Protein AF-A0A7T6XF11-F1 (afdb_monomer)

pLDDT: mean 88.08, std 15.76, range [46.16, 98.56]

Nearest PDB structures (foldseek):
  6xwx-assembly1_A  TM=8.531E-01  e=5.378E-07  Thermochaetoides thermophila DSM 1495
  6xwx-assembly2_C  TM=8.795E-01  e=9.016E-07  Thermochaetoides thermophila DSM 1495
  6xwx-assembly3_E  TM=8.907E-01  e=2.376E-06  Thermochaetoides thermophila DSM 1495
  8b9c-assembly1_X  TM=8.902E-01  e=6.830E-05  Saccharomyces cerevisiae
  8kg6-assembly1_K  TM=9.228E-01  e=1.221E-04  Saccharomyces cerevisiae S288C

Mean predicted aligned error: 7.63 Å

Solvent-accessible surface area (backbone atoms only — not comparable to full-atom values): 5895 Å² total; per-residue (Å²): 136,81,80,78,78,73,78,89,75,71,83,77,68,89,44,61,66,68,60,44,54,52,52,52,50,37,55,59,44,36,35,40,49,81,54,99,46,65,90,42,75,42,78,29,98,53,26,73,59,34,55,52,47,55,55,46,43,44,52,64,46,18,64,67,67,76,47,58,49,55,62,48,47,42,56,76,66,37,41,62,76,66,43,53,49,51,53,52,50,52,52,53,58,57,59,58,74,77,109

Organism: Penicillium digitatum (NCBI:txid36651)

Foldseek 3Di:
DDPPPDDPDDPPPLADPVLLVVLVVLLVQQFFLPDPHNVATDGHPCNVVSVVVLVVCCVVPCVVVVHCRSVVSCVVSVSVVGHVVNVVVVVVVVVVVVD

Radius of gyration: 18.76 Å; Cα contacts (8 Å, |Δi|>4): 89; chains: 1; bounding box: 80×22×36 Å

Sequence (99 aa):
MDEEVVPLGHDVQVVDPDVRNYVYGLVTALGGFNGENADQYVLGDDALACLRDIKRWLKLHDEKNNRMDVARCLGEANLINGDLLPILSLWWASGQNTR

Secondary structure (DSSP, 8-state):
-------TTS---SS-HHHHHHHHHHHHHHEES-SSSTTS-EE-TTHHHHHHHHHHHIIIIIIHHT--HHHHHHHHTTHIIIIIHHHHHHHHHHHHTT-

Structure (mmCIF, N/CA/C/O backbone):
data_AF-A0A7T6XF11-F1
#
_entry.id   AF-A0A7T6XF11-F1
#
loop_
_atom_site.group_PDB
_atom_site.id
_atom_site.type_symbol
_atom_site.label_atom_id
_atom_site.label_alt_id
_atom_site.label_comp_id
_atom_site.label_asym_id
_atom_site.label_entity_id
_atom_site.label_seq_id
_atom_site.pdbx_PDB_ins_code
_atom_site.Cartn_x
_atom_site.Cartn_y
_atom_site.Cartn_z
_atom_site.occupancy
_atom_site.B_iso_or_equiv
_atom_site.auth_seq_id
_atom_site.auth_comp_id
_atom_site.auth_asym_id
_atom_site.auth_atom_id
_atom_site.pdbx_PDB_model_num
ATOM 1 N N . MET A 1 1 ? -50.543 -11.624 8.650 1.00 46.25 1 MET A N 1
ATOM 2 C CA . MET A 1 1 ? -49.142 -12.041 8.850 1.00 46.25 1 MET A CA 1
ATOM 3 C C . MET A 1 1 ? -48.498 -11.819 7.507 1.00 46.25 1 MET A C 1
ATOM 5 O O . MET A 1 1 ? -48.547 -12.701 6.665 1.00 46.25 1 MET A O 1
ATOM 9 N N . ASP A 1 2 ? -48.073 -10.586 7.270 1.00 46.94 2 ASP A N 1
ATOM 10 C CA . ASP A 1 2 ? -47.418 -10.201 6.029 1.00 46.94 2 ASP A CA 1
ATOM 11 C C . ASP A 1 2 ? -45.932 -10.503 6.227 1.00 46.94 2 ASP A C 1
ATOM 13 O O . ASP A 1 2 ? -45.264 -9.849 7.026 1.00 46.94 2 ASP A O 1
ATOM 17 N N . GLU A 1 3 ? -45.452 -11.582 5.606 1.00 55.56 3 GLU A N 1
ATOM 18 C CA . GLU A 1 3 ? -44.024 -11.888 5.550 1.00 55.56 3 GLU A CA 1
ATOM 19 C C . GLU A 1 3 ? -43.343 -10.796 4.729 1.00 55.56 3 GLU A C 1
ATOM 21 O O . GLU A 1 3 ? -43.499 -10.705 3.511 1.00 55.56 3 GLU A O 1
ATOM 26 N N . GLU A 1 4 ? -42.613 -9.928 5.423 1.00 53.75 4 GLU A N 1
ATOM 27 C CA . GLU A 1 4 ? -41.763 -8.924 4.809 1.00 53.75 4 GLU A CA 1
ATOM 28 C C . GLU A 1 4 ? -40.644 -9.652 4.048 1.00 53.75 4 GLU A C 1
ATOM 30 O O . GLU A 1 4 ? -39.737 -10.249 4.632 1.00 53.75 4 GLU A O 1
ATOM 35 N N . VAL A 1 5 ? -40.760 -9.670 2.720 1.00 58.00 5 VAL A N 1
ATOM 36 C CA . VAL A 1 5 ? -39.780 -10.282 1.821 1.00 58.00 5 VAL A CA 1
ATOM 37 C C . VAL A 1 5 ? -38.491 -9.470 1.912 1.00 58.00 5 VAL A C 1
ATOM 39 O O . VAL A 1 5 ? -38.369 -8.410 1.301 1.00 58.00 5 VAL A O 1
ATOM 42 N N . VAL A 1 6 ? -37.525 -9.958 2.691 1.00 60.41 6 VAL A N 1
ATOM 43 C CA . VAL A 1 6 ? -36.194 -9.349 2.780 1.00 60.41 6 VAL A CA 1
ATOM 44 C C . VAL A 1 6 ? -35.532 -9.473 1.401 1.00 60.41 6 VAL A C 1
ATOM 46 O O . VAL A 1 6 ? -35.367 -10.599 0.920 1.00 60.41 6 VAL A O 1
ATOM 49 N N . PRO A 1 7 ? -35.156 -8.370 0.727 1.00 54.53 7 PRO A N 1
ATOM 50 C CA . PRO A 1 7 ? -34.548 -8.446 -0.594 1.00 54.53 7 PRO A CA 1
ATOM 51 C C . PRO A 1 7 ? 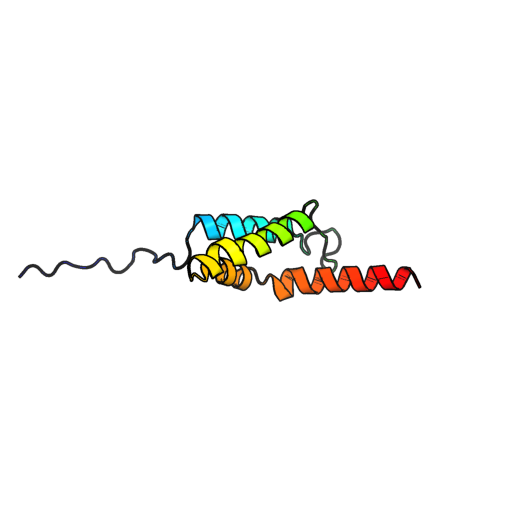-33.185 -9.141 -0.498 1.00 54.53 7 PRO A C 1
ATOM 53 O O . PRO A 1 7 ? -32.203 -8.567 -0.027 1.00 54.53 7 PRO A O 1
ATOM 56 N N . LEU A 1 8 ? -33.119 -10.395 -0.943 1.00 56.72 8 LEU A N 1
ATOM 57 C CA . LEU A 1 8 ? -31.872 -11.124 -1.159 1.00 56.72 8 LEU A CA 1
ATOM 58 C C . LEU A 1 8 ? -31.156 -10.497 -2.361 1.00 56.72 8 LEU A C 1
ATOM 60 O O . LEU A 1 8 ? -31.544 -10.745 -3.500 1.00 56.72 8 LEU A O 1
ATOM 64 N N . GLY A 1 9 ? -30.129 -9.680 -2.107 1.00 53.75 9 GLY A N 1
ATOM 65 C CA . GLY A 1 9 ? -29.218 -9.222 -3.164 1.00 53.75 9 GLY A CA 1
ATOM 66 C C . GLY A 1 9 ? -28.844 -7.741 -3.198 1.00 53.75 9 GLY A C 1
ATOM 67 O O . GLY A 1 9 ? -28.408 -7.284 -4.247 1.00 53.75 9 GLY A O 1
ATOM 68 N N . HIS A 1 10 ? -28.955 -6.976 -2.107 1.00 52.50 10 HIS A N 1
ATOM 69 C CA . HIS A 1 10 ? -28.092 -5.791 -2.024 1.00 52.50 10 HIS A CA 1
ATOM 70 C C . HIS A 1 10 ? -26.654 -6.288 -1.881 1.00 52.50 10 HIS A C 1
ATOM 72 O O . HIS A 1 10 ? -26.378 -7.034 -0.943 1.00 52.50 10 HIS A O 1
ATOM 78 N N . ASP A 1 11 ? -25.769 -5.915 -2.808 1.00 58.81 11 ASP A N 1
ATOM 79 C CA . ASP A 1 11 ? -24.328 -6.140 -2.708 1.00 58.81 11 ASP A CA 1
ATOM 80 C C . ASP A 1 11 ? -23.851 -5.701 -1.321 1.00 58.81 11 ASP A C 1
ATOM 82 O O . ASP A 1 11 ? -23.672 -4.510 -1.055 1.00 58.81 11 ASP A O 1
ATOM 86 N N . VAL A 1 12 ? -23.695 -6.655 -0.400 1.00 60.28 12 VAL A N 1
ATOM 87 C CA . VAL A 1 12 ? -23.191 -6.371 0.939 1.00 60.28 12 VAL A CA 1
ATOM 88 C C . VAL A 1 12 ? -21.732 -5.981 0.760 1.00 60.28 12 VAL A C 1
ATOM 90 O O . VAL A 1 12 ? -20.849 -6.830 0.634 1.00 60.28 12 VAL A O 1
ATOM 93 N N . GLN A 1 13 ? -21.480 -4.676 0.695 1.00 71.81 13 GLN A N 1
ATOM 94 C CA . GLN A 1 13 ? -20.136 -4.127 0.653 1.00 71.81 13 GLN A CA 1
ATOM 95 C C . GLN A 1 13 ? -19.495 -4.374 2.020 1.00 71.81 13 GLN A C 1
ATOM 97 O O . GLN A 1 13 ? -19.740 -3.656 2.983 1.00 71.81 13 GLN A O 1
ATOM 102 N N . VAL A 1 14 ? -18.701 -5.446 2.105 1.00 84.69 14 VAL A N 1
ATOM 103 C CA . VAL A 1 14 ? -18.017 -5.865 3.345 1.00 84.69 14 VAL A CA 1
ATOM 104 C C . VAL A 1 14 ? -16.962 -4.844 3.789 1.00 84.69 14 VAL A C 1
ATOM 106 O O . VAL A 1 14 ? -16.579 -4.821 4.953 1.00 84.69 14 VAL A O 1
ATOM 109 N N . VAL A 1 15 ? -16.506 -4.005 2.860 1.00 92.38 15 VAL A N 1
ATOM 110 C CA . VAL A 1 15 ? -15.581 -2.898 3.098 1.00 92.38 15 VAL A CA 1
ATOM 111 C C . VAL A 1 15 ? -16.251 -1.612 2.649 1.00 92.38 15 VAL A C 1
ATOM 113 O O . VAL A 1 15 ? -16.905 -1.603 1.602 1.00 92.38 15 VAL A O 1
ATOM 116 N N . ASP A 1 16 ? -16.062 -0.544 3.420 1.00 92.50 16 ASP A N 1
ATOM 117 C CA . ASP A 1 16 ? -16.479 0.801 3.033 1.00 92.50 16 ASP A CA 1
ATOM 118 C C . ASP A 1 16 ? -15.895 1.170 1.643 1.00 92.50 16 ASP A C 1
ATOM 120 O O . ASP A 1 16 ? -14.671 1.130 1.458 1.00 92.50 16 ASP A O 1
ATOM 124 N N . PRO A 1 17 ? -16.738 1.499 0.641 1.00 94.38 17 PRO A N 1
ATOM 125 C CA . PRO A 1 17 ? -16.282 1.803 -0.714 1.00 94.38 17 PRO A CA 1
ATOM 126 C C . PRO A 1 17 ? -15.275 2.954 -0.795 1.00 94.38 17 PRO A C 1
ATOM 128 O O . PRO A 1 17 ? -14.356 2.889 -1.613 1.00 94.38 17 PRO A O 1
ATOM 131 N N . ASP A 1 18 ? -15.404 3.976 0.050 1.00 95.38 18 ASP A N 1
ATOM 132 C CA . ASP A 1 18 ? -14.502 5.128 0.039 1.00 95.38 18 ASP A CA 1
ATOM 133 C C . ASP A 1 18 ? -13.129 4.742 0.595 1.00 95.38 18 ASP A C 1
ATOM 135 O O . ASP A 1 18 ? -12.095 5.121 0.036 1.00 95.38 18 ASP A O 1
ATOM 139 N N . VAL A 1 19 ? -13.111 3.906 1.639 1.00 96.00 19 VAL A N 1
ATOM 140 C CA . VAL A 1 19 ? -11.874 3.325 2.182 1.00 96.00 19 VAL A CA 1
ATOM 141 C C . VAL A 1 19 ? -11.189 2.470 1.125 1.00 96.00 19 VAL A C 1
ATOM 143 O O . VAL A 1 19 ? -9.987 2.619 0.905 1.00 96.00 19 VAL A O 1
ATOM 146 N N . ARG A 1 20 ? -11.945 1.620 0.420 1.00 97.06 20 ARG A N 1
ATOM 147 C CA . ARG A 1 20 ? -11.403 0.782 -0.657 1.00 97.06 20 ARG A CA 1
ATOM 148 C C . ARG A 1 20 ? -10.773 1.625 -1.760 1.00 97.06 20 ARG A C 1
ATOM 150 O O . ARG A 1 20 ? -9.617 1.398 -2.111 1.00 97.06 20 ARG A O 1
ATOM 157 N N . ASN A 1 21 ? -11.514 2.603 -2.280 1.00 97.69 21 ASN A N 1
ATOM 158 C CA . ASN A 1 21 ? -11.046 3.474 -3.357 1.00 97.69 21 ASN A CA 1
ATOM 159 C C . ASN A 1 21 ? -9.765 4.211 -2.959 1.00 97.69 21 ASN A C 1
ATOM 161 O O . ASN A 1 21 ? -8.803 4.255 -3.727 1.00 97.69 21 ASN A O 1
ATOM 165 N N . TYR A 1 22 ? -9.729 4.746 -1.738 1.00 97.94 22 TYR A N 1
ATOM 166 C CA . TYR A 1 22 ? -8.563 5.456 -1.238 1.00 97.94 22 TYR A CA 1
ATOM 167 C C . TYR A 1 22 ? -7.349 4.530 -1.067 1.00 97.94 22 TYR A C 1
ATOM 169 O O . TYR A 1 22 ? -6.258 4.851 -1.539 1.00 97.94 22 TYR A O 1
ATOM 177 N N . VAL A 1 23 ? -7.525 3.354 -0.452 1.00 98.12 23 VAL A N 1
ATOM 178 C CA . VAL A 1 23 ? -6.434 2.387 -0.244 1.00 98.12 23 VAL A CA 1
ATOM 179 C C . VAL A 1 23 ? -5.872 1.880 -1.572 1.00 98.12 23 VAL A C 1
ATOM 181 O O . VAL A 1 23 ? -4.654 1.836 -1.731 1.00 98.12 23 VAL A O 1
ATOM 184 N N . TYR A 1 24 ? -6.716 1.551 -2.550 1.00 97.94 24 TYR A N 1
ATOM 185 C CA . TYR A 1 24 ? -6.245 1.140 -3.878 1.00 97.94 24 TYR A CA 1
ATOM 186 C C . TYR A 1 24 ? -5.509 2.265 -4.610 1.00 97.94 24 TYR A C 1
ATOM 188 O O . TYR A 1 24 ? -4.514 2.001 -5.290 1.00 97.94 24 TYR A O 1
ATOM 196 N N . GLY A 1 25 ? -5.942 3.516 -4.429 1.00 97.94 25 GLY A N 1
ATOM 197 C CA . GLY A 1 25 ? -5.213 4.686 -4.912 1.00 97.94 25 GLY A CA 1
ATOM 198 C C . GLY A 1 25 ? -3.803 4.771 -4.323 1.00 97.94 25 GLY A C 1
ATOM 199 O O . GLY A 1 25 ? -2.844 4.961 -5.067 1.00 97.94 25 GLY A O 1
ATOM 200 N N . LEU A 1 26 ? -3.657 4.548 -3.010 1.00 98.19 26 LEU A N 1
ATOM 201 C CA . LEU A 1 26 ? -2.343 4.514 -2.362 1.00 98.19 26 LEU A CA 1
ATOM 202 C C . LEU A 1 26 ? -1.452 3.398 -2.907 1.00 98.19 26 LEU A C 1
ATOM 204 O O . LEU A 1 26 ? -0.286 3.661 -3.176 1.00 98.19 26 LEU A O 1
ATOM 208 N N . VAL A 1 27 ? -1.980 2.178 -3.066 1.00 98.00 27 VAL A N 1
ATOM 209 C CA . VAL A 1 27 ? -1.198 1.040 -3.581 1.00 98.00 27 VAL A CA 1
ATOM 210 C C . VAL A 1 27 ? -0.748 1.302 -5.016 1.00 98.00 27 VAL A C 1
ATOM 212 O O . VAL A 1 27 ? 0.428 1.158 -5.318 1.00 98.00 27 VAL A O 1
ATOM 215 N N . THR A 1 28 ? -1.643 1.796 -5.873 1.00 96.44 28 THR A N 1
ATOM 216 C CA . THR A 1 28 ? -1.308 2.141 -7.266 1.00 96.44 28 THR A CA 1
ATOM 217 C C . THR A 1 28 ? -0.212 3.211 -7.345 1.00 96.44 28 THR A C 1
ATOM 219 O O . THR A 1 28 ? 0.643 3.165 -8.225 1.00 96.44 28 THR A O 1
ATOM 222 N N . ALA A 1 29 ? -0.211 4.172 -6.418 1.00 97.19 29 ALA A N 1
ATOM 223 C CA . ALA A 1 29 ? 0.792 5.232 -6.359 1.00 97.19 29 ALA A CA 1
ATOM 224 C C . ALA A 1 29 ? 2.151 4.782 -5.781 1.00 97.19 29 ALA A C 1
ATOM 226 O O . ALA A 1 29 ? 3.125 5.530 -5.879 1.00 97.19 29 ALA A O 1
ATOM 227 N N . LEU A 1 30 ? 2.258 3.578 -5.198 1.00 97.12 30 LEU A N 1
ATOM 228 C CA . LEU A 1 30 ? 3.542 3.047 -4.719 1.00 97.12 30 LEU A CA 1
ATOM 229 C C . LEU A 1 30 ? 4.512 2.744 -5.858 1.00 97.12 30 LEU A C 1
ATOM 231 O O . LEU A 1 30 ? 5.728 2.823 -5.654 1.00 97.12 30 LEU A O 1
ATOM 235 N N . GLY A 1 31 ? 3.996 2.365 -7.025 1.00 95.38 31 GLY A N 1
ATOM 236 C CA . GLY A 1 31 ? 4.796 1.912 -8.152 1.00 95.38 31 GLY A CA 1
ATOM 2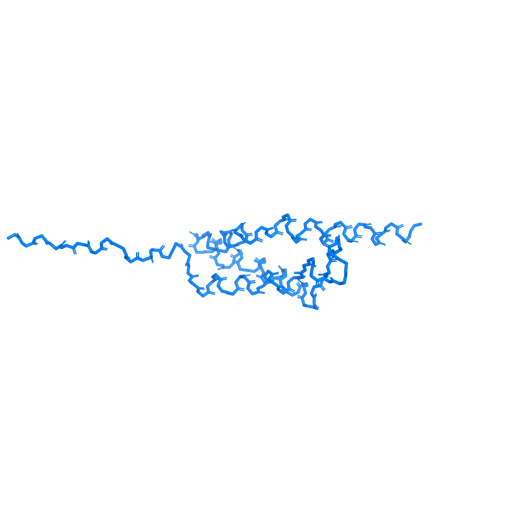37 C C . GLY A 1 31 ? 4.221 0.668 -8.818 1.00 95.38 31 GLY A C 1
ATOM 238 O O . GLY A 1 31 ? 3.028 0.390 -8.726 1.00 95.38 31 GLY A O 1
ATOM 239 N N . GLY A 1 32 ? 5.081 -0.064 -9.522 1.00 95.50 32 GLY A N 1
ATOM 240 C CA . GLY A 1 32 ? 4.708 -1.326 -10.150 1.00 95.50 32 GLY A CA 1
ATOM 241 C C . 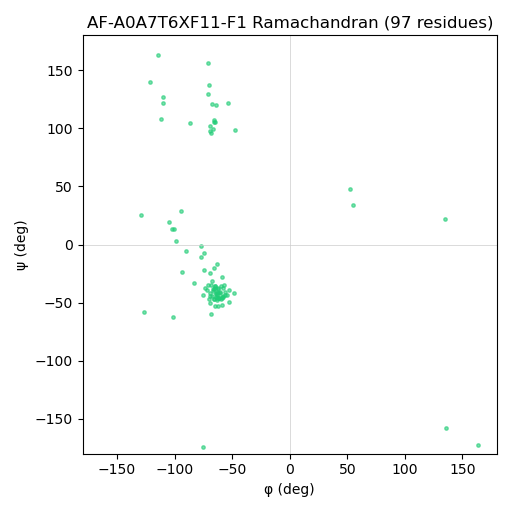GLY A 1 32 ? 5.694 -1.794 -11.217 1.00 95.50 32 GLY A C 1
ATOM 242 O O . GLY A 1 32 ? 6.756 -1.209 -11.424 1.00 95.50 32 GLY A O 1
ATOM 243 N N . PHE A 1 33 ? 5.312 -2.861 -11.918 1.00 93.31 33 PHE A N 1
ATOM 244 C CA . PHE A 1 33 ? 6.078 -3.505 -12.997 1.00 93.31 33 PHE A CA 1
ATOM 245 C C . PHE A 1 33 ? 5.685 -3.002 -14.402 1.00 93.31 33 PHE A C 1
ATOM 247 O O . PHE A 1 33 ? 5.734 -3.735 -15.384 1.00 93.31 33 PHE A O 1
ATOM 254 N N . ASN A 1 34 ? 5.230 -1.755 -14.509 1.00 81.25 34 ASN A N 1
ATOM 255 C CA . ASN A 1 34 ? 4.692 -1.161 -15.741 1.00 81.25 34 ASN A CA 1
ATOM 256 C C . ASN A 1 34 ? 5.696 -0.259 -16.485 1.00 81.25 34 ASN A C 1
ATOM 258 O O . ASN A 1 34 ? 5.296 0.509 -17.360 1.00 81.25 34 ASN A O 1
ATOM 262 N N . GLY A 1 35 ? 6.980 -0.328 -16.125 1.00 76.69 35 GLY A N 1
ATOM 263 C CA .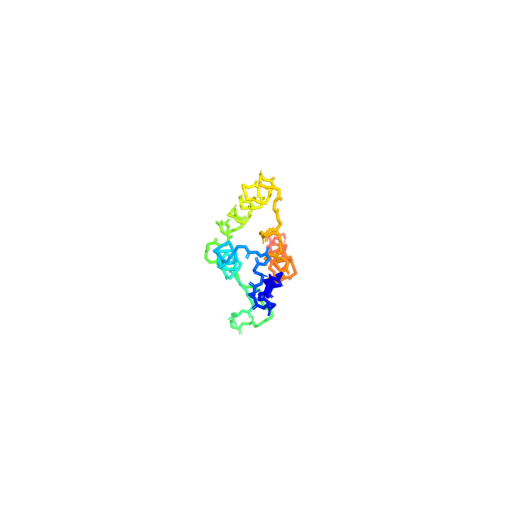 GLY A 1 35 ? 8.051 0.402 -16.801 1.00 76.69 35 GLY A CA 1
ATOM 264 C C . GLY A 1 35 ? 8.445 -0.211 -18.148 1.00 76.69 35 GLY A C 1
ATOM 265 O O . GLY A 1 35 ? 7.861 -1.188 -18.612 1.00 76.69 35 GLY A O 1
ATOM 266 N N . GLU A 1 36 ? 9.493 0.339 -18.767 1.00 81.25 36 GLU A N 1
ATOM 267 C CA . GLU A 1 36 ? 10.060 -0.196 -20.020 1.00 81.25 36 GLU A CA 1
ATOM 268 C C . GLU A 1 36 ? 10.534 -1.652 -19.880 1.00 81.25 36 GLU A C 1
ATOM 270 O O . GLU A 1 36 ? 10.521 -2.411 -20.848 1.00 81.25 36 GLU A O 1
ATOM 275 N N . ASN A 1 37 ? 10.927 -2.044 -18.665 1.00 86.75 37 ASN A N 1
ATOM 276 C CA . ASN A 1 37 ? 11.293 -3.406 -18.314 1.00 86.75 37 ASN A CA 1
ATOM 277 C C . ASN A 1 37 ? 10.255 -4.002 -17.354 1.00 86.75 37 ASN A C 1
ATOM 279 O O . ASN A 1 37 ? 10.222 -3.645 -16.177 1.00 86.75 37 ASN A O 1
ATOM 283 N N . ALA A 1 38 ? 9.446 -4.937 -17.857 1.00 84.75 3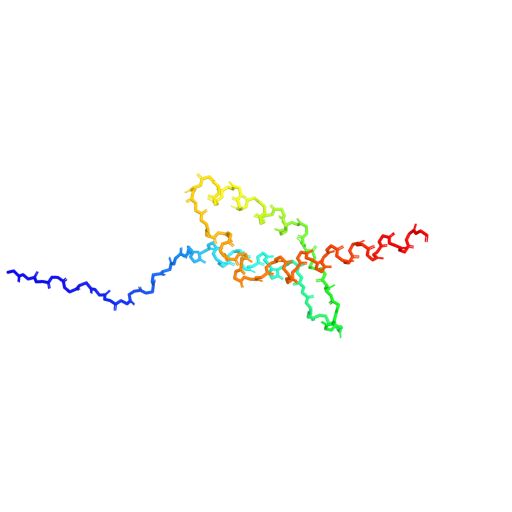8 ALA A N 1
ATOM 284 C CA . ALA A 1 38 ? 8.389 -5.603 -17.092 1.00 84.75 38 ALA A CA 1
ATOM 285 C C . ALA A 1 38 ? 8.910 -6.439 -15.906 1.00 84.75 38 ALA A C 1
ATOM 287 O O . ALA A 1 38 ? 8.144 -6.753 -15.000 1.00 84.75 38 ALA A O 1
ATOM 288 N N . ASP A 1 39 ? 10.205 -6.768 -15.875 1.00 88.44 39 ASP A N 1
ATOM 289 C CA . ASP A 1 39 ? 10.826 -7.510 -14.770 1.00 88.44 39 ASP A CA 1
ATOM 290 C C . ASP A 1 39 ? 11.376 -6.590 -13.666 1.00 88.44 39 ASP A C 1
ATOM 292 O O . ASP A 1 39 ? 11.847 -7.060 -12.627 1.00 88.44 39 ASP A O 1
ATOM 296 N N . GLN A 1 40 ? 11.341 -5.269 -13.871 1.00 90.88 40 GLN A N 1
ATOM 297 C CA . GLN A 1 40 ? 11.865 -4.292 -12.926 1.00 90.88 40 GLN A CA 1
ATOM 298 C C . GLN A 1 40 ? 10.734 -3.507 -12.269 1.00 90.88 40 GLN A C 1
ATOM 300 O O . GLN A 1 40 ? 9.973 -2.799 -12.925 1.00 90.88 40 GLN A O 1
ATOM 305 N N . TYR A 1 41 ? 10.684 -3.571 -10.941 1.00 95.25 41 TYR A N 1
ATOM 306 C CA . TYR A 1 41 ? 9.790 -2.723 -10.167 1.00 95.25 41 TYR A CA 1
ATOM 307 C C . TYR A 1 41 ? 10.278 -1.269 -10.199 1.00 95.25 41 TYR A C 1
ATOM 309 O O . TYR A 1 41 ? 11.444 -0.986 -9.903 1.00 95.25 41 TYR A O 1
ATOM 317 N N . VAL A 1 42 ? 9.377 -0.344 -10.521 1.00 95.19 42 VAL A N 1
ATOM 318 C CA . VAL A 1 42 ? 9.629 1.100 -10.530 1.00 95.19 42 VAL A CA 1
ATOM 319 C C . VAL A 1 42 ? 8.862 1.743 -9.379 1.00 95.19 42 VAL A C 1
ATOM 321 O O . VAL A 1 42 ? 7.660 1.533 -9.241 1.00 95.19 42 VAL A O 1
ATOM 324 N N . LEU A 1 43 ? 9.560 2.516 -8.543 1.00 95.69 43 LEU A N 1
ATOM 325 C CA . LEU A 1 43 ? 8.945 3.293 -7.464 1.00 95.69 43 LEU A CA 1
ATOM 326 C C . LEU A 1 43 ? 8.134 4.457 -8.041 1.00 95.69 43 LEU A C 1
ATOM 328 O O . LEU A 1 43 ? 8.617 5.159 -8.927 1.00 95.69 43 LEU A O 1
ATOM 332 N N . GLY A 1 44 ? 6.943 4.690 -7.495 1.00 95.88 44 GLY A N 1
ATOM 333 C CA . GLY A 1 44 ? 6.187 5.914 -7.747 1.00 95.88 44 GLY A CA 1
ATOM 334 C C . GLY A 1 44 ? 6.822 7.132 -7.070 1.00 95.88 44 GLY A C 1
ATOM 335 O O . GLY A 1 44 ? 7.527 7.003 -6.063 1.00 95.88 44 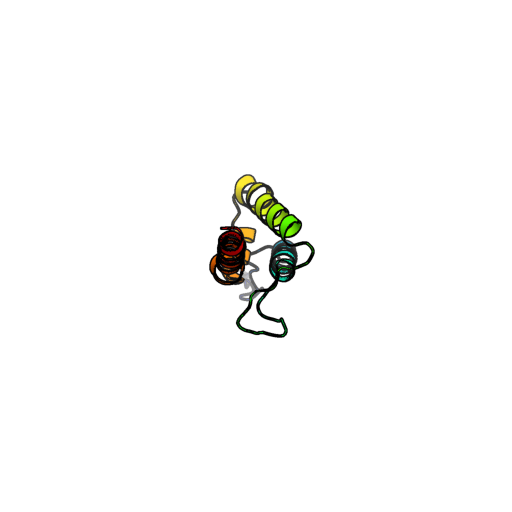GLY A O 1
ATOM 336 N N . ASP A 1 45 ? 6.535 8.321 -7.599 1.00 95.94 45 ASP A N 1
ATOM 337 C CA . ASP A 1 45 ? 7.139 9.587 -7.155 1.00 95.94 45 ASP A CA 1
ATOM 338 C C . ASP A 1 45 ? 6.896 9.873 -5.660 1.00 95.94 45 ASP A C 1
ATOM 340 O O . ASP A 1 45 ? 7.794 10.319 -4.944 1.00 95.94 45 ASP A O 1
ATOM 344 N N . ASP A 1 46 ? 5.703 9.530 -5.165 1.00 95.62 46 ASP A N 1
ATOM 345 C CA . ASP A 1 46 ? 5.267 9.768 -3.785 1.00 95.62 46 ASP A CA 1
ATOM 346 C C . ASP A 1 46 ? 5.261 8.496 -2.914 1.00 95.62 46 ASP A C 1
ATOM 348 O O . ASP A 1 46 ? 4.643 8.464 -1.844 1.00 95.62 46 ASP A O 1
ATOM 352 N N . ALA A 1 47 ? 5.984 7.439 -3.309 1.00 96.88 47 ALA A N 1
ATOM 353 C CA . ALA A 1 47 ? 5.911 6.121 -2.664 1.00 96.88 47 ALA A CA 1
ATOM 354 C C . ALA A 1 47 ? 6.117 6.160 -1.133 1.00 96.88 47 ALA A C 1
ATOM 356 O O . ALA A 1 47 ? 5.415 5.485 -0.376 1.00 96.88 47 ALA A O 1
ATOM 357 N N . LEU A 1 48 ? 7.040 6.993 -0.636 1.00 97.12 48 LEU A N 1
ATOM 358 C CA . LEU A 1 48 ? 7.272 7.144 0.806 1.00 97.12 48 LEU A CA 1
ATOM 359 C C . LEU A 1 48 ? 6.071 7.772 1.535 1.00 97.12 48 LEU A C 1
ATOM 361 O O . LEU A 1 48 ? 5.777 7.389 2.672 1.00 97.12 48 LEU A O 1
ATOM 365 N N . ALA A 1 49 ? 5.398 8.744 0.919 1.00 98.12 49 ALA A N 1
ATOM 366 C CA . ALA A 1 49 ? 4.195 9.345 1.482 1.00 98.12 49 ALA A CA 1
ATOM 367 C C . ALA A 1 49 ? 3.049 8.322 1.497 1.00 98.12 49 ALA A C 1
ATOM 369 O O . ALA A 1 49 ? 2.432 8.128 2.545 1.00 98.12 49 ALA A O 1
ATOM 370 N N . CYS A 1 50 ? 2.868 7.566 0.409 1.00 98.44 50 CYS A N 1
ATOM 371 C CA . CYS A 1 50 ? 1.878 6.492 0.326 1.00 98.44 50 CYS A CA 1
ATOM 372 C C . CYS A 1 50 ? 2.079 5.427 1.416 1.00 98.44 50 CYS A C 1
ATOM 374 O O . CYS A 1 50 ? 1.131 5.074 2.114 1.00 98.44 50 CYS A O 1
ATOM 376 N N . LEU A 1 51 ? 3.316 4.971 1.658 1.00 98.38 51 LEU A N 1
ATOM 377 C CA . LEU A 1 51 ? 3.614 4.016 2.738 1.00 98.38 51 LEU A CA 1
ATOM 378 C C . LEU A 1 51 ? 3.288 4.572 4.133 1.00 98.38 51 LEU A C 1
ATOM 380 O O . LEU A 1 51 ? 2.823 3.839 5.015 1.00 98.38 51 LEU A O 1
ATOM 384 N N . ARG A 1 52 ? 3.527 5.869 4.359 1.00 98.56 52 ARG A N 1
ATOM 385 C CA . ARG A 1 52 ? 3.171 6.536 5.622 1.00 98.56 52 ARG A CA 1
ATOM 386 C C . ARG A 1 52 ? 1.660 6.598 5.806 1.00 98.56 52 ARG A C 1
ATOM 388 O O . ARG A 1 52 ? 1.193 6.346 6.919 1.00 98.56 52 ARG A O 1
ATOM 395 N N . ASP A 1 53 ? 0.923 6.871 4.738 1.00 98.38 53 ASP A N 1
ATOM 396 C CA . ASP A 1 53 ? -0.533 6.909 4.770 1.00 98.38 53 ASP A CA 1
ATOM 397 C C . ASP A 1 53 ? -1.126 5.515 4.972 1.00 98.38 53 ASP A C 1
ATOM 399 O O . ASP A 1 53 ? -1.936 5.350 5.880 1.00 98.38 53 ASP A O 1
ATOM 403 N N . ILE A 1 54 ? -0.643 4.478 4.280 1.00 98.38 54 ILE A N 1
ATOM 404 C CA . ILE A 1 54 ? -1.063 3.084 4.521 1.00 98.38 54 ILE A CA 1
ATOM 405 C C . ILE A 1 54 ? -0.905 2.720 6.004 1.00 98.38 54 ILE A C 1
ATOM 407 O O . ILE A 1 54 ? -1.846 2.253 6.652 1.00 98.38 54 ILE A O 1
ATOM 411 N N . LYS A 1 55 ? 0.265 3.005 6.590 1.00 98.44 55 LYS A N 1
ATOM 412 C CA . LYS A 1 55 ? 0.514 2.777 8.021 1.00 98.44 55 LYS A CA 1
ATOM 413 C C . LYS A 1 55 ? -0.443 3.575 8.907 1.00 98.44 55 LYS A C 1
ATOM 415 O O . LYS A 1 55 ? -0.888 3.076 9.942 1.00 98.44 55 LYS A O 1
ATOM 420 N N . ARG A 1 56 ? -0.727 4.829 8.552 1.00 98.25 56 ARG A N 1
ATOM 421 C CA . ARG A 1 56 ? -1.659 5.685 9.293 1.00 98.25 56 ARG A CA 1
ATOM 422 C C . ARG A 1 56 ? -3.074 5.117 9.250 1.00 98.25 56 ARG A C 1
ATOM 424 O O . ARG A 1 56 ? -3.731 5.124 10.285 1.00 98.25 56 ARG A O 1
ATOM 431 N N . TRP A 1 57 ? -3.521 4.612 8.108 1.00 98.12 57 TRP A N 1
ATOM 432 C CA . TRP A 1 57 ? -4.852 4.040 7.927 1.00 98.12 57 TRP A CA 1
ATOM 433 C C . TRP A 1 57 ? -5.030 2.723 8.679 1.00 98.12 57 TRP A C 1
ATOM 435 O O . TRP A 1 57 ? -6.016 2.579 9.395 1.00 98.12 57 TRP A O 1
ATOM 445 N N . LEU A 1 58 ? -4.035 1.835 8.664 1.00 98.25 58 LEU A N 1
ATOM 446 C CA . LEU A 1 58 ? -4.047 0.636 9.513 1.00 98.25 58 LEU A CA 1
ATOM 447 C C . LEU A 1 58 ? -4.204 0.991 11.004 1.00 98.25 58 LEU A C 1
ATOM 449 O O . LEU A 1 58 ? -5.022 0.410 11.708 1.00 98.25 58 LEU A O 1
ATOM 453 N N . LYS A 1 59 ? -3.485 2.012 11.483 1.00 97.81 59 LYS A N 1
ATOM 454 C CA . LYS A 1 59 ? -3.554 2.426 12.894 1.00 97.81 59 LYS A CA 1
ATOM 455 C C . LYS A 1 59 ? -4.814 3.198 13.265 1.00 97.81 59 LYS A C 1
ATOM 457 O O . LYS A 1 59 ? -5.344 3.049 14.359 1.00 97.81 59 LYS A O 1
ATOM 462 N N . LEU A 1 60 ? -5.233 4.139 12.425 1.00 97.25 60 LEU A N 1
ATOM 463 C CA . LEU A 1 60 ? -6.288 5.089 12.778 1.00 97.25 60 LEU A CA 1
ATOM 464 C C . LEU A 1 60 ? -7.675 4.637 12.335 1.00 97.25 60 LEU A C 1
ATOM 466 O O . LEU A 1 60 ? -8.644 5.104 12.927 1.00 97.25 60 LEU A O 1
ATOM 470 N N . HIS A 1 61 ? -7.771 3.779 11.320 1.00 95.56 61 HIS A N 1
ATOM 471 C CA . HIS A 1 61 ? -9.036 3.244 10.836 1.00 95.56 61 HIS A CA 1
ATOM 472 C C . HIS A 1 61 ? -9.256 1.823 11.357 1.00 95.56 61 HIS A C 1
ATOM 474 O O . HIS A 1 61 ? -10.181 1.616 12.138 1.00 95.56 61 HIS A O 1
ATOM 480 N N . ASP A 1 62 ? -8.384 0.877 11.000 1.00 97.00 62 ASP A N 1
ATOM 481 C CA . ASP A 1 62 ? -8.565 -0.533 11.369 1.00 97.00 62 ASP A CA 1
ATOM 482 C C . ASP A 1 62 ? -8.406 -0.749 12.883 1.00 97.00 62 ASP A C 1
ATOM 484 O O . ASP A 1 62 ? -9.367 -1.127 13.556 1.00 97.00 62 ASP A O 1
ATOM 488 N N . GLU A 1 63 ? -7.238 -0.429 13.457 1.00 97.06 63 GLU A N 1
ATOM 489 C CA . GLU A 1 63 ? -6.966 -0.678 14.884 1.00 97.06 63 GLU A CA 1
ATOM 490 C C . GLU A 1 63 ? -7.913 0.106 15.812 1.00 97.06 63 GLU A C 1
ATOM 492 O O . GLU A 1 63 ? -8.461 -0.454 16.760 1.00 97.06 63 GLU A O 1
ATOM 497 N N . LYS A 1 64 ? -8.136 1.404 15.555 1.00 96.12 64 LYS A N 1
ATOM 498 C CA . LYS A 1 64 ? -8.965 2.250 16.436 1.00 96.12 64 LYS A CA 1
ATOM 499 C C . LYS A 1 64 ? -10.454 1.926 16.389 1.00 96.12 64 LYS A C 1
ATOM 501 O O . LYS A 1 64 ? -11.114 2.066 17.416 1.00 96.12 64 LYS A O 1
ATOM 506 N N . ASN A 1 65 ? -10.980 1.536 15.229 1.00 94.62 65 ASN A N 1
ATOM 507 C CA . ASN A 1 65 ? -12.408 1.253 15.069 1.00 94.62 65 ASN A CA 1
ATOM 508 C C . ASN A 1 65 ? -12.720 -0.249 15.147 1.00 94.62 65 ASN A C 1
ATOM 510 O O . ASN A 1 65 ? -13.876 -0.629 14.970 1.00 94.62 65 ASN A O 1
ATOM 514 N N . ASN A 1 66 ? -11.711 -1.094 15.408 1.00 94.69 66 ASN A N 1
ATOM 515 C CA . ASN A 1 66 ? -11.810 -2.555 15.385 1.00 94.69 66 ASN A CA 1
ATOM 516 C C . ASN A 1 66 ? -12.408 -3.071 14.060 1.00 94.69 66 ASN A C 1
ATOM 518 O O . ASN A 1 66 ? -13.347 -3.870 14.036 1.00 94.69 66 ASN A O 1
ATOM 522 N N . ARG A 1 67 ? -11.879 -2.545 12.951 1.00 94.12 67 ARG A N 1
ATOM 523 C CA . ARG A 1 67 ? -12.235 -2.888 11.568 1.00 94.12 67 ARG A CA 1
ATOM 524 C C . ARG A 1 67 ? -11.046 -3.545 10.874 1.00 94.12 67 ARG A C 1
ATOM 526 O O . ARG A 1 67 ? -9.923 -3.467 11.356 1.00 94.12 67 ARG A O 1
ATOM 533 N N . MET A 1 68 ? -11.310 -4.208 9.754 1.00 96.12 68 MET A N 1
ATOM 534 C CA . MET A 1 68 ? -10.296 -4.893 8.936 1.00 96.12 68 MET A CA 1
ATOM 535 C C . MET A 1 68 ? -10.409 -4.478 7.465 1.00 96.12 68 MET A C 1
ATOM 537 O O . MET A 1 68 ? -10.075 -5.239 6.558 1.00 96.12 68 MET A O 1
ATOM 541 N N . ASP A 1 69 ? -10.949 -3.287 7.228 1.00 96.88 69 ASP A N 1
ATOM 542 C CA . ASP A 1 69 ? -11.299 -2.766 5.913 1.00 96.88 69 ASP A CA 1
ATOM 543 C C . ASP A 1 69 ? -10.032 -2.460 5.108 1.00 96.88 69 ASP A C 1
ATOM 545 O O . ASP A 1 69 ? -9.894 -2.893 3.960 1.00 96.88 69 ASP A O 1
ATOM 549 N N . VAL A 1 70 ? -9.067 -1.783 5.741 1.00 98.06 70 VAL A N 1
ATOM 550 C CA . VAL A 1 70 ? -7.785 -1.435 5.121 1.00 98.06 70 VAL A CA 1
ATOM 551 C C . VAL A 1 70 ? -6.962 -2.699 4.907 1.00 98.06 70 VAL A C 1
ATOM 553 O O . VAL A 1 70 ? -6.515 -2.953 3.791 1.00 98.06 70 VAL A O 1
ATOM 556 N N . ALA A 1 71 ? -6.808 -3.533 5.937 1.00 97.94 71 ALA A N 1
ATOM 557 C CA . ALA A 1 71 ? -6.065 -4.786 5.860 1.00 97.94 71 ALA A CA 1
ATOM 558 C C . ALA A 1 71 ? -6.599 -5.711 4.756 1.00 97.94 71 ALA A C 1
ATOM 560 O O . ALA A 1 71 ? -5.813 -6.302 4.013 1.00 97.94 71 ALA A O 1
ATOM 561 N N . ARG A 1 72 ? -7.927 -5.796 4.600 1.00 97.31 72 ARG A N 1
ATOM 562 C CA . ARG A 1 72 ? -8.554 -6.550 3.514 1.00 97.31 72 ARG A CA 1
ATOM 563 C C . ARG A 1 72 ? -8.201 -5.978 2.144 1.00 97.31 72 ARG A C 1
ATOM 565 O O . ARG A 1 72 ? -7.769 -6.742 1.287 1.00 97.31 72 ARG A O 1
ATOM 572 N N . CYS A 1 73 ? -8.315 -4.663 1.953 1.00 98.00 73 CYS A N 1
ATOM 573 C CA . CYS A 1 73 ? -7.956 -4.024 0.684 1.00 98.00 73 CYS A CA 1
ATOM 574 C C . CYS A 1 73 ? -6.473 -4.226 0.335 1.00 98.00 73 CYS A C 1
ATOM 576 O O . CYS A 1 73 ? -6.147 -4.533 -0.807 1.00 98.00 73 CYS A O 1
ATOM 578 N N . LEU A 1 74 ? -5.568 -4.114 1.311 1.00 98.38 74 LEU A N 1
ATOM 579 C CA . LEU A 1 74 ? -4.138 -4.365 1.095 1.00 98.38 74 LEU A CA 1
ATOM 580 C C . LEU A 1 74 ? -3.849 -5.826 0.723 1.00 98.38 74 LEU A C 1
ATOM 582 O O . LEU A 1 74 ? -2.962 -6.090 -0.089 1.00 98.38 74 LEU A O 1
ATOM 586 N N . GLY A 1 75 ? -4.596 -6.767 1.308 1.00 97.94 75 GLY A N 1
ATOM 587 C CA . GLY A 1 75 ? -4.533 -8.183 0.954 1.00 97.94 75 GLY A CA 1
ATOM 588 C C . GLY A 1 75 ? -5.028 -8.449 -0.468 1.00 97.94 75 GLY A C 1
ATOM 589 O O . GLY A 1 75 ? -4.348 -9.129 -1.230 1.00 97.94 75 GLY A O 1
ATOM 590 N N . GLU A 1 76 ? -6.171 -7.872 -0.844 1.00 97.00 76 GLU A N 1
ATOM 591 C CA . GLU A 1 76 ? -6.748 -7.973 -2.193 1.00 97.00 76 GLU A CA 1
ATOM 592 C C . GLU A 1 76 ? -5.824 -7.367 -3.260 1.00 97.00 76 GLU A C 1
ATOM 594 O O . GLU A 1 76 ? -5.660 -7.943 -4.332 1.00 97.00 76 GLU A O 1
ATOM 599 N N . ALA A 1 77 ? -5.159 -6.254 -2.943 1.00 97.25 77 ALA A N 1
ATOM 600 C CA . ALA A 1 77 ? -4.174 -5.619 -3.815 1.00 97.25 77 ALA A CA 1
ATOM 601 C C . ALA A 1 77 ? -2.808 -6.337 -3.831 1.00 97.25 77 ALA A C 1
ATOM 603 O O . ALA A 1 77 ? -1.903 -5.909 -4.539 1.00 97.25 77 ALA A O 1
ATOM 604 N N . ASN A 1 78 ? -2.639 -7.420 -3.061 1.00 97.06 78 ASN A N 1
ATOM 605 C CA . ASN A 1 78 ? -1.390 -8.176 -2.941 1.00 97.06 78 ASN A CA 1
ATOM 606 C C . ASN A 1 78 ? -0.176 -7.312 -2.533 1.00 97.06 78 ASN A C 1
ATOM 608 O O . ASN A 1 78 ? 0.949 -7.625 -2.917 1.00 97.06 78 ASN A O 1
ATOM 612 N N . LEU A 1 79 ? -0.376 -6.272 -1.707 1.00 98.12 79 LEU A N 1
ATOM 613 C CA . LEU A 1 79 ? 0.645 -5.264 -1.363 1.00 98.12 79 LEU A CA 1
ATOM 614 C C . LEU A 1 79 ? 1.999 -5.878 -0.954 1.00 98.12 79 LEU A C 1
ATOM 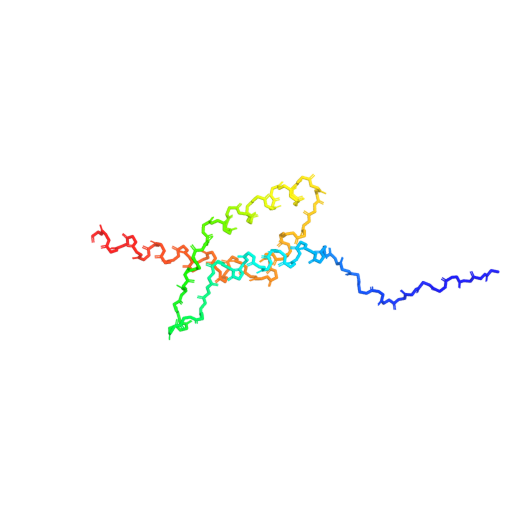616 O O . LEU A 1 79 ? 3.066 -5.381 -1.312 1.00 98.12 79 LEU A O 1
ATOM 620 N N . ILE A 1 80 ? 1.974 -6.952 -0.156 1.00 97.62 80 ILE A N 1
ATOM 621 C CA . ILE A 1 80 ? 3.200 -7.552 0.386 1.00 97.62 80 ILE A CA 1
ATOM 622 C C . ILE A 1 80 ? 4.068 -8.137 -0.733 1.00 97.62 80 ILE A C 1
ATOM 624 O O . ILE A 1 80 ? 5.250 -7.808 -0.818 1.00 97.62 80 ILE A O 1
ATOM 628 N N . ASN A 1 81 ? 3.494 -8.999 -1.577 1.00 97.00 81 ASN A N 1
ATOM 629 C CA . ASN A 1 81 ? 4.255 -9.675 -2.628 1.00 97.00 81 ASN A CA 1
ATOM 630 C C . ASN A 1 81 ? 4.404 -8.807 -3.881 1.00 97.00 81 ASN A C 1
ATOM 632 O O . ASN A 1 81 ? 5.413 -8.919 -4.569 1.00 97.00 81 ASN A O 1
ATOM 636 N N . GLY A 1 82 ? 3.399 -7.981 -4.176 1.00 96.44 82 GLY A N 1
ATOM 637 C CA . GLY A 1 82 ? 3.342 -7.113 -5.347 1.00 96.44 82 GLY A CA 1
ATOM 638 C C . GLY A 1 82 ? 4.269 -5.908 -5.248 1.00 96.44 82 GLY A C 1
ATOM 639 O O . GLY A 1 82 ? 4.902 -5.573 -6.242 1.00 96.44 82 GLY A O 1
ATOM 640 N N . ASP A 1 83 ? 4.411 -5.318 -4.055 1.00 97.44 83 ASP A N 1
ATOM 641 C CA . ASP A 1 83 ? 5.133 -4.053 -3.892 1.00 97.44 83 ASP A CA 1
ATOM 642 C C . ASP A 1 83 ? 6.232 -4.136 -2.833 1.00 97.44 83 ASP A C 1
ATOM 644 O O . ASP A 1 83 ? 7.403 -3.912 -3.134 1.00 97.44 83 ASP A O 1
ATOM 648 N N . LEU A 1 84 ? 5.910 -4.486 -1.581 1.00 98.00 84 LEU A N 1
ATOM 649 C CA . LEU A 1 84 ? 6.882 -4.344 -0.486 1.00 98.00 84 LEU A CA 1
ATOM 650 C C . LEU A 1 84 ? 8.116 -5.234 -0.658 1.00 98.00 84 LEU A C 1
ATOM 652 O O . LEU A 1 84 ? 9.231 -4.773 -0.406 1.00 98.00 84 LEU A O 1
ATOM 656 N N . LEU A 1 85 ? 7.940 -6.491 -1.078 1.00 97.19 85 LEU A N 1
ATOM 657 C CA . LEU A 1 85 ? 9.068 -7.385 -1.345 1.00 97.19 85 LEU A CA 1
ATOM 658 C C . LEU A 1 85 ? 9.957 -6.848 -2.487 1.00 97.19 85 LEU A C 1
ATOM 660 O O . LEU A 1 85 ? 11.148 -6.654 -2.231 1.00 97.19 85 LEU A O 1
ATOM 664 N N . PRO A 1 86 ? 9.430 -6.515 -3.684 1.00 95.94 86 PRO A N 1
ATOM 665 C CA . PRO A 1 86 ? 10.213 -5.866 -4.737 1.00 95.94 86 PRO A CA 1
ATOM 666 C C . PRO A 1 86 ? 10.909 -4.569 -4.310 1.00 95.94 86 PRO A C 1
ATOM 668 O O . PRO A 1 86 ? 12.090 -4.393 -4.608 1.00 95.94 86 PRO A O 1
ATOM 671 N N . ILE A 1 87 ? 10.228 -3.689 -3.567 1.00 96.06 87 ILE A N 1
ATOM 672 C CA . ILE A 1 87 ? 10.803 -2.434 -3.051 1.00 96.06 87 ILE A CA 1
ATOM 673 C C . ILE A 1 87 ? 12.020 -2.721 -2.160 1.00 96.06 87 ILE A C 1
ATOM 675 O O . ILE A 1 87 ? 13.072 -2.094 -2.309 1.00 96.06 87 ILE A O 1
ATOM 679 N N . LEU A 1 88 ? 11.904 -3.685 -1.242 1.00 96.25 88 LEU A N 1
ATOM 680 C CA . LEU A 1 88 ? 13.004 -4.083 -0.361 1.00 96.25 88 LEU A CA 1
ATOM 681 C C . LEU A 1 88 ? 14.151 -4.742 -1.138 1.00 96.25 88 LEU A C 1
ATOM 683 O O . LEU A 1 88 ? 15.318 -4.478 -0.841 1.00 96.25 88 LEU A O 1
ATOM 687 N N . SER A 1 89 ? 13.843 -5.560 -2.147 1.00 94.50 89 SER A N 1
ATOM 688 C CA . SER A 1 89 ? 14.843 -6.146 -3.045 1.00 94.50 89 SER A CA 1
ATOM 689 C C . SER A 1 89 ? 15.603 -5.078 -3.835 1.00 94.50 89 SER A C 1
ATOM 691 O O . SER A 1 89 ? 16.828 -5.161 -3.932 1.00 94.50 89 SER A O 1
ATOM 693 N N . LEU A 1 90 ? 14.911 -4.045 -4.331 1.00 92.69 90 LEU A N 1
ATOM 694 C CA . LEU A 1 90 ? 15.524 -2.896 -5.005 1.00 92.69 90 LEU A CA 1
ATOM 695 C C . LEU A 1 90 ? 16.510 -2.168 -4.086 1.00 92.69 90 LEU A C 1
ATOM 697 O O . LEU A 1 90 ? 17.639 -1.876 -4.484 1.00 92.69 90 LEU A O 1
ATOM 701 N N . TRP A 1 91 ? 16.098 -1.901 -2.844 1.00 92.38 91 TRP A N 1
ATOM 702 C CA . TRP A 1 91 ? 16.953 -1.259 -1.845 1.00 92.38 91 TRP A CA 1
ATOM 703 C C . TRP A 1 91 ? 18.182 -2.110 -1.498 1.00 92.38 91 TRP A C 1
ATOM 705 O O . TRP A 1 91 ? 19.292 -1.594 -1.378 1.00 92.38 91 TRP A O 1
ATOM 715 N N . TRP A 1 92 ? 18.008 -3.426 -1.372 1.00 92.44 92 TRP A N 1
ATOM 716 C CA . TRP A 1 92 ? 19.122 -4.332 -1.112 1.00 92.44 92 TRP A CA 1
ATOM 717 C C . TRP A 1 92 ? 20.141 -4.328 -2.259 1.00 92.44 92 TRP A C 1
ATOM 719 O O . TRP A 1 92 ? 21.343 -4.206 -2.020 1.00 92.44 92 TRP A O 1
ATOM 729 N N . ALA A 1 93 ? 19.668 -4.409 -3.505 1.00 88.94 93 ALA A N 1
ATOM 730 C CA . ALA A 1 93 ? 20.521 -4.397 -4.690 1.00 88.94 93 ALA A CA 1
ATOM 731 C C . ALA A 1 93 ? 21.265 -3.061 -4.865 1.00 88.94 93 ALA A C 1
ATOM 733 O O . ALA A 1 93 ? 22.441 -3.053 -5.229 1.00 88.94 93 ALA A O 1
ATOM 734 N N . SER A 1 94 ? 20.623 -1.928 -4.557 1.00 85.31 94 SER A N 1
ATOM 735 C CA . SER A 1 94 ? 21.280 -0.616 -4.616 1.00 85.31 94 SER A CA 1
ATOM 736 C C . SER A 1 94 ? 22.360 -0.457 -3.542 1.00 85.31 94 SER A C 1
ATOM 738 O O . SER A 1 94 ? 23.411 0.116 -3.817 1.00 85.31 94 SER A O 1
ATOM 740 N N . GLY A 1 95 ? 22.159 -1.030 -2.352 1.00 70.38 95 GLY A N 1
ATOM 741 C CA . GLY A 1 95 ? 23.142 -1.025 -1.266 1.00 70.38 95 GLY A CA 1
ATOM 742 C C . GLY A 1 95 ? 24.387 -1.886 -1.524 1.00 70.38 95 GLY A C 1
ATOM 743 O O . GLY A 1 95 ? 25.447 -1.598 -0.965 1.00 70.38 95 GLY A O 1
ATOM 744 N N . GLN A 1 96 ? 24.297 -2.912 -2.378 1.00 59.31 96 GLN A N 1
ATOM 745 C CA . GLN A 1 96 ? 25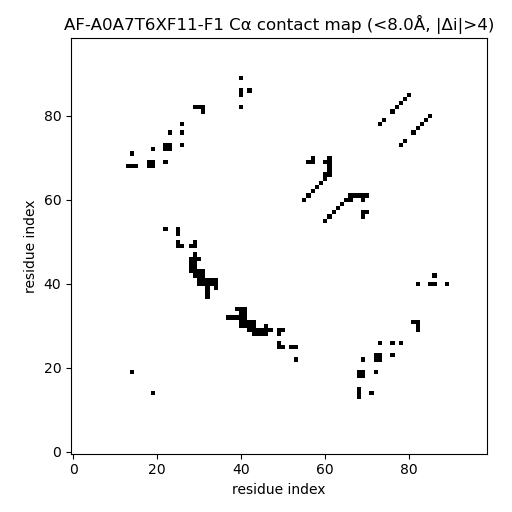.459 -3.715 -2.786 1.00 59.31 96 GLN A CA 1
ATOM 746 C C . GLN A 1 96 ? 26.384 -2.990 -3.772 1.00 59.31 96 GLN A C 1
ATOM 748 O O . GLN A 1 96 ? 27.564 -3.314 -3.818 1.00 59.31 96 GLN A O 1
ATOM 753 N N . ASN A 1 97 ? 25.894 -1.982 -4.502 1.00 53.09 97 ASN A N 1
ATOM 754 C CA . ASN A 1 97 ? 26.727 -1.160 -5.391 1.00 53.09 97 ASN A CA 1
ATOM 755 C C . ASN A 1 97 ? 27.624 -0.155 -4.643 1.00 53.09 97 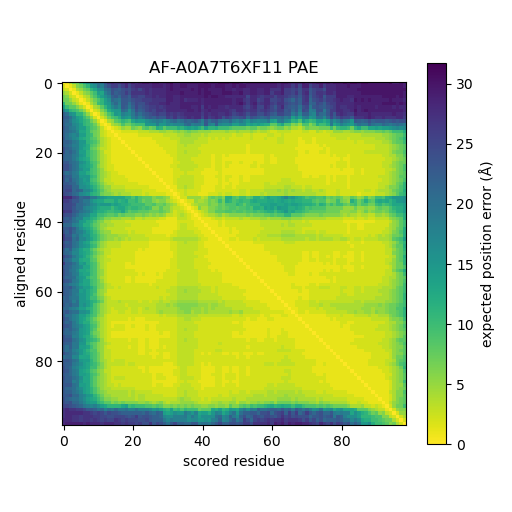ASN A C 1
ATOM 757 O O . ASN A 1 97 ? 28.467 0.492 -5.260 1.00 53.09 97 ASN A O 1
ATOM 761 N N . THR A 1 98 ? 27.455 -0.015 -3.326 1.00 55.12 98 THR A N 1
ATOM 762 C CA . THR A 1 98 ? 28.221 0.919 -2.481 1.00 55.12 98 THR A CA 1
ATOM 763 C C . THR A 1 98 ? 29.322 0.214 -1.671 1.00 55.12 98 THR A C 1
ATOM 765 O O . THR A 1 98 ? 29.849 0.797 -0.723 1.00 55.12 98 THR A O 1
ATOM 768 N N . ARG A 1 99 ? 29.655 -1.045 -1.991 1.00 46.16 99 ARG A N 1
ATOM 769 C CA . ARG A 1 99 ? 30.722 -1.822 -1.338 1.00 46.16 99 ARG A CA 1
ATOM 770 C C . ARG A 1 99 ? 31.803 -2.257 -2.311 1.00 46.16 99 ARG A C 1
ATOM 772 O O . ARG A 1 99 ? 31.451 -2.637 -3.444 1.00 46.16 99 ARG A O 1
#

InterPro domains:
  IPR006906 Timeless, N-terminal [PF04821] (40-94)
  IPR044998 Timeless [PTHR22940] (22-88)